Protein AF-A0A9J6RPM5-F1 (afdb_monomer)

Organism: NCBI:txid2950436

pLDDT: mean 78.83, std 13.72, range [48.12, 94.88]

Structure (mmCIF, N/CA/C/O backbone):
data_AF-A0A9J6RPM5-F1
#
_entry.id   AF-A0A9J6RPM5-F1
#
loop_
_atom_site.group_PDB
_atom_site.id
_atom_site.type_symbol
_atom_site.label_atom_id
_atom_site.label_alt_id
_atom_site.label_comp_id
_atom_site.label_asym_id
_atom_site.label_entity_id
_atom_site.label_seq_id
_atom_site.pdbx_PDB_ins_code
_atom_site.Cartn_x
_atom_site.Cartn_y
_atom_site.Cartn_z
_atom_site.occupancy
_atom_site.B_iso_or_equiv
_atom_site.auth_seq_id
_atom_site.auth_comp_id
_atom_site.auth_asym_id
_atom_site.auth_atom_id
_atom_site.pdbx_PDB_model_num
ATOM 1 N N . MET A 1 1 ? -2.554 8.277 10.434 1.00 87.81 1 MET A N 1
ATOM 2 C CA . MET A 1 1 ? -2.356 7.115 9.552 1.00 87.81 1 MET A CA 1
ATOM 3 C C . MET A 1 1 ? -0.868 6.960 9.325 1.00 87.81 1 MET A C 1
ATOM 5 O O . MET A 1 1 ? -0.225 7.967 9.064 1.00 87.81 1 MET A O 1
ATOM 9 N N . LYS A 1 2 ? -0.346 5.746 9.478 1.00 89.75 2 LYS A N 1
ATOM 10 C CA . LYS A 1 2 ? 1.023 5.375 9.130 1.00 89.75 2 LYS A CA 1
ATOM 11 C C . LYS A 1 2 ? 1.083 4.973 7.659 1.00 89.75 2 LYS A C 1
ATOM 13 O O . LYS A 1 2 ? 0.197 4.246 7.215 1.00 89.75 2 LYS A O 1
ATOM 18 N N . ILE A 1 3 ? 2.099 5.403 6.923 1.00 89.75 3 ILE A N 1
ATOM 19 C CA . ILE A 1 3 ? 2.270 5.095 5.500 1.00 89.75 3 ILE A CA 1
ATOM 20 C C . ILE A 1 3 ? 3.597 4.367 5.291 1.00 89.75 3 ILE A C 1
ATOM 22 O O . ILE A 1 3 ? 4.669 4.890 5.599 1.00 89.75 3 ILE A O 1
ATOM 26 N N . ILE A 1 4 ? 3.521 3.150 4.762 1.00 88.25 4 ILE A N 1
ATOM 27 C CA . ILE A 1 4 ? 4.669 2.295 4.462 1.00 88.25 4 ILE A CA 1
ATOM 28 C C . ILE A 1 4 ? 4.750 2.121 2.948 1.00 88.25 4 ILE A C 1
ATOM 30 O O . ILE A 1 4 ? 3.756 1.766 2.324 1.00 88.25 4 ILE A O 1
ATOM 34 N N . ARG A 1 5 ? 5.926 2.332 2.358 1.00 87.12 5 ARG A N 1
ATOM 35 C CA . ARG A 1 5 ? 6.209 1.993 0.961 1.00 87.12 5 ARG A CA 1
ATOM 36 C C . ARG A 1 5 ? 7.070 0.740 0.882 1.00 87.12 5 ARG A C 1
ATOM 38 O O . ARG A 1 5 ? 8.100 0.639 1.546 1.00 87.12 5 ARG A O 1
ATOM 45 N N . ILE A 1 6 ? 6.655 -0.174 0.024 1.00 85.12 6 ILE A N 1
ATOM 46 C CA . ILE A 1 6 ? 7.337 -1.408 -0.341 1.00 85.12 6 ILE A CA 1
ATOM 47 C C . ILE A 1 6 ? 7.668 -1.284 -1.828 1.00 85.12 6 ILE A C 1
ATOM 49 O O . ILE A 1 6 ? 6.770 -1.195 -2.663 1.00 85.12 6 ILE A O 1
ATOM 53 N N . SER A 1 7 ? 8.958 -1.229 -2.149 1.00 81.69 7 SER A N 1
ATOM 54 C CA . SER A 1 7 ? 9.427 -1.345 -3.528 1.00 81.69 7 SER A CA 1
ATOM 55 C C . SER A 1 7 ? 9.665 -2.821 -3.867 1.00 81.69 7 SER A C 1
ATOM 57 O O . SER A 1 7 ? 10.464 -3.462 -3.182 1.00 81.69 7 SER A O 1
ATOM 59 N N . GLU A 1 8 ? 8.996 -3.367 -4.889 1.00 76.19 8 GLU A N 1
ATOM 60 C CA . GLU A 1 8 ? 9.271 -4.723 -5.404 1.00 76.19 8 GLU A CA 1
ATOM 61 C C . GLU A 1 8 ? 9.691 -4.680 -6.875 1.00 76.19 8 GLU A C 1
ATOM 63 O O . GLU A 1 8 ? 8.884 -4.329 -7.728 1.00 76.19 8 GLU A O 1
ATOM 68 N N . SER A 1 9 ? 10.904 -5.104 -7.226 1.00 68.69 9 SER A N 1
ATOM 69 C CA . SER A 1 9 ? 11.236 -5.254 -8.645 1.00 68.69 9 SER A CA 1
ATOM 70 C C . SER A 1 9 ? 10.388 -6.335 -9.325 1.00 68.69 9 SER A C 1
ATOM 72 O O . SER A 1 9 ? 10.232 -7.454 -8.824 1.00 68.69 9 SER A O 1
ATOM 74 N N . HIS A 1 10 ? 9.917 -6.045 -10.542 1.00 59.50 10 HIS A N 1
ATOM 75 C CA . HIS A 1 10 ? 9.225 -7.011 -11.405 1.00 59.50 10 HIS A CA 1
ATOM 76 C C . HIS A 1 10 ? 10.070 -8.252 -11.754 1.00 59.50 10 HIS A C 1
ATOM 78 O O . HIS A 1 10 ? 9.539 -9.246 -12.254 1.00 59.50 10 HIS A O 1
ATOM 84 N N . VAL A 1 11 ? 11.385 -8.213 -11.512 1.00 51.69 11 VAL A N 1
ATOM 85 C CA . VAL A 1 11 ? 12.332 -9.277 -11.880 1.00 51.69 11 VAL A CA 1
ATOM 86 C C . VAL A 1 11 ? 12.087 -10.577 -11.093 1.00 51.69 11 VAL A C 1
ATOM 88 O O . VAL A 1 11 ? 12.459 -11.652 -11.563 1.00 51.69 11 VAL A O 1
ATOM 91 N N . LEU A 1 12 ? 11.388 -10.524 -9.952 1.00 53.34 12 LEU A N 1
ATOM 92 C CA . LEU A 1 12 ? 11.128 -11.678 -9.079 1.00 53.34 12 LEU A CA 1
ATOM 93 C C . LEU A 1 12 ? 9.632 -12.024 -8.962 1.00 53.34 12 LEU A C 1
ATOM 95 O O . LEU A 1 12 ? 9.135 -12.335 -7.883 1.00 53.34 12 LEU A O 1
ATOM 99 N N . ALA A 1 13 ? 8.903 -12.024 -10.085 1.00 51.69 13 ALA A N 1
ATOM 100 C CA . ALA A 1 13 ? 7.452 -12.265 -10.133 1.00 51.69 13 ALA A CA 1
ATOM 101 C C . ALA A 1 13 ? 6.957 -13.564 -9.447 1.00 51.69 13 ALA A C 1
ATOM 103 O O . ALA A 1 13 ? 5.776 -13.657 -9.116 1.00 51.69 13 ALA A O 1
ATOM 104 N N . ASN A 1 14 ? 7.829 -14.556 -9.224 1.00 51.47 14 ASN A N 1
ATOM 105 C CA . ASN A 1 14 ? 7.470 -15.824 -8.578 1.00 51.47 14 ASN A CA 1
ATOM 106 C C . ASN A 1 14 ? 7.598 -15.823 -7.042 1.00 51.47 14 ASN A C 1
ATOM 108 O O . ASN A 1 14 ? 6.973 -16.672 -6.419 1.00 51.47 14 ASN A O 1
ATOM 112 N N . ASP A 1 15 ? 8.327 -14.874 -6.441 1.00 59.75 15 ASP A N 1
ATOM 113 C CA . ASP A 1 15 ? 8.554 -14.772 -4.987 1.00 59.75 15 ASP A CA 1
ATOM 114 C C . ASP A 1 15 ? 8.265 -13.338 -4.509 1.00 59.75 15 ASP A C 1
ATOM 116 O O . ASP A 1 15 ? 9.118 -12.644 -3.949 1.00 59.75 15 ASP A O 1
ATOM 120 N N . ARG A 1 16 ? 7.041 -12.861 -4.774 1.00 68.25 16 ARG A N 1
ATOM 121 C CA . ARG A 1 16 ? 6.599 -11.531 -4.331 1.00 68.25 16 ARG A CA 1
ATOM 122 C C . ARG A 1 16 ? 6.600 -11.462 -2.809 1.00 68.25 16 ARG A C 1
ATOM 124 O O . ARG A 1 16 ? 5.822 -12.144 -2.136 1.00 68.25 16 ARG A O 1
ATOM 131 N N . TRP A 1 17 ? 7.456 -10.612 -2.262 1.00 73.50 17 TRP A N 1
ATOM 132 C CA . TRP A 1 17 ? 7.649 -10.515 -0.824 1.00 73.50 17 TRP A CA 1
ATOM 133 C C . TRP A 1 17 ? 6.458 -9.909 -0.094 1.00 73.50 17 TRP A C 1
ATOM 135 O O . TRP A 1 17 ? 6.254 -10.215 1.083 1.00 73.50 17 TRP A O 1
ATOM 145 N N . LEU A 1 18 ? 5.613 -9.156 -0.800 1.00 77.50 18 LEU A N 1
ATOM 146 C CA . LEU A 1 18 ? 4.300 -8.755 -0.327 1.00 77.50 18 LEU A CA 1
ATOM 147 C C . LEU A 1 18 ? 3.537 -9.942 0.267 1.00 77.50 18 LEU A C 1
ATOM 149 O O . LEU A 1 18 ? 3.032 -9.827 1.378 1.00 77.50 18 LEU A O 1
ATOM 153 N N . TYR A 1 19 ? 3.493 -11.099 -0.401 1.00 78.44 19 TYR A N 1
ATOM 154 C CA . TYR A 1 19 ? 2.744 -12.250 0.114 1.00 78.44 19 TYR A CA 1
ATOM 155 C C . TYR A 1 19 ? 3.309 -12.766 1.440 1.00 78.44 19 TYR A C 1
ATOM 157 O O . TYR A 1 19 ? 2.544 -13.056 2.355 1.00 78.44 19 TYR A O 1
ATOM 165 N N . HIS A 1 20 ? 4.630 -12.760 1.606 1.00 76.94 20 HIS A N 1
ATOM 166 C CA . HIS A 1 20 ? 5.260 -13.117 2.877 1.00 76.94 20 HIS A CA 1
ATOM 167 C C . HIS A 1 20 ? 4.993 -12.097 3.987 1.00 76.94 20 HIS A C 1
ATOM 169 O O . HIS A 1 20 ? 4.895 -12.463 5.158 1.00 76.94 20 HIS A O 1
ATOM 175 N N . VAL A 1 21 ? 4.849 -10.813 3.653 1.00 75.69 21 VAL A N 1
ATOM 176 C CA . VAL A 1 21 ? 4.393 -9.797 4.610 1.00 75.69 21 VAL A CA 1
ATOM 177 C C . VAL A 1 21 ? 2.939 -10.068 5.008 1.00 75.69 21 VAL A C 1
ATOM 179 O O . VAL A 1 21 ? 2.632 -10.096 6.199 1.00 75.69 21 VAL A O 1
ATOM 182 N N . LEU A 1 22 ? 2.068 -10.313 4.024 1.00 80.25 22 LEU A N 1
ATOM 183 C CA . LEU A 1 22 ? 0.635 -10.562 4.206 1.00 80.25 22 LEU A CA 1
ATOM 184 C C . LEU A 1 22 ? 0.340 -11.783 5.081 1.00 80.25 22 LEU A C 1
ATOM 186 O O . LEU A 1 22 ? -0.575 -11.726 5.898 1.00 80.25 22 LEU A O 1
ATOM 190 N N . GLU A 1 23 ? 1.134 -12.851 4.966 1.00 80.56 23 GLU A N 1
ATOM 191 C CA . GLU A 1 23 ? 1.026 -14.063 5.799 1.00 80.56 23 GLU A CA 1
ATOM 192 C C . GLU A 1 23 ? 1.125 -13.789 7.307 1.00 80.56 23 GLU A C 1
ATOM 194 O O . GLU A 1 23 ? 0.700 -14.607 8.120 1.00 80.56 23 GLU A O 1
ATOM 199 N N . HIS A 1 24 ? 1.682 -12.642 7.693 1.00 77.31 24 HIS A N 1
ATOM 200 C CA . HIS A 1 24 ? 1.904 -12.273 9.085 1.00 77.31 24 HIS A CA 1
ATOM 201 C C . HIS A 1 24 ? 0.966 -11.172 9.589 1.00 77.31 24 HIS A C 1
ATOM 203 O O . HIS A 1 24 ? 1.177 -10.661 10.692 1.00 77.31 24 HIS A O 1
ATOM 209 N N . LEU A 1 25 ? -0.033 -10.782 8.794 1.00 78.25 25 LEU A N 1
ATOM 210 C CA . LEU A 1 25 ? -1.029 -9.784 9.167 1.00 78.25 25 LEU A CA 1
ATOM 211 C C . LEU A 1 25 ? -2.334 -10.466 9.564 1.00 78.25 25 LEU A C 1
ATOM 213 O O . LEU A 1 25 ? -2.937 -11.166 8.757 1.00 78.25 25 LEU A O 1
ATOM 217 N N . ASP A 1 26 ? -2.808 -10.196 10.781 1.00 81.38 26 ASP A N 1
ATOM 218 C CA . ASP A 1 26 ? -4.062 -10.777 11.278 1.00 81.38 26 ASP A CA 1
ATOM 219 C C . ASP A 1 26 ? -5.279 -10.317 10.460 1.00 81.38 26 ASP A C 1
ATOM 221 O O . ASP A 1 26 ? -6.197 -11.093 10.201 1.00 81.38 26 ASP A O 1
ATOM 225 N N . THR A 1 27 ? -5.302 -9.039 10.062 1.00 87.19 27 THR A N 1
ATOM 226 C CA . THR A 1 27 ? -6.364 -8.455 9.230 1.00 87.19 27 THR A CA 1
ATOM 227 C C . THR A 1 27 ? -5.804 -7.377 8.306 1.00 87.19 27 THR A C 1
ATOM 229 O O . THR A 1 27 ? -5.053 -6.497 8.735 1.00 87.19 27 THR A O 1
ATOM 232 N N . PHE A 1 28 ? -6.180 -7.436 7.030 1.00 91.44 28 PHE A N 1
ATOM 233 C CA . PHE A 1 28 ? -5.839 -6.429 6.030 1.00 91.44 28 PHE A CA 1
ATOM 234 C C . PHE A 1 28 ? -6.869 -6.415 4.899 1.00 91.44 28 PHE A C 1
ATOM 236 O O . PHE A 1 28 ? -7.606 -7.379 4.691 1.00 91.44 28 PHE A O 1
ATOM 243 N N . THR A 1 29 ? -6.885 -5.319 4.146 1.00 93.44 29 THR A N 1
ATOM 244 C CA . THR A 1 29 ? -7.603 -5.198 2.879 1.00 93.44 29 THR A CA 1
ATOM 245 C C . THR A 1 29 ? -6.578 -4.964 1.787 1.00 93.44 29 THR A C 1
ATOM 247 O O . THR A 1 29 ? -5.776 -4.040 1.894 1.00 93.44 29 THR A O 1
ATOM 250 N N . LEU A 1 30 ? -6.595 -5.803 0.755 1.00 93.50 30 LEU A N 1
ATOM 251 C CA . LEU A 1 30 ? -5.719 -5.694 -0.408 1.00 93.50 30 LEU A CA 1
ATOM 252 C C . LEU A 1 30 ? -6.531 -5.201 -1.605 1.00 93.50 30 LEU A C 1
ATOM 254 O O . LEU A 1 30 ? -7.529 -5.826 -1.964 1.00 93.50 30 LEU A O 1
ATOM 258 N N . LEU A 1 31 ? -6.099 -4.102 -2.219 1.00 94.88 31 LEU A N 1
ATOM 259 C CA . LEU A 1 31 ? -6.698 -3.544 -3.428 1.00 94.88 31 LEU A CA 1
ATOM 260 C C . LEU A 1 31 ? -5.663 -3.542 -4.556 1.00 94.88 31 LEU A C 1
ATOM 262 O O . LEU A 1 31 ? -4.595 -2.959 -4.420 1.00 94.88 31 LEU A O 1
ATOM 266 N N . GLU A 1 32 ? -6.012 -4.185 -5.668 1.00 93.06 32 GLU A N 1
ATOM 267 C CA . GLU A 1 32 ? -5.236 -4.195 -6.912 1.00 93.06 32 GLU A CA 1
ATOM 268 C C . GLU A 1 32 ? -5.457 -2.887 -7.682 1.00 93.06 32 GLU A C 1
ATOM 270 O O . GLU A 1 32 ? -6.598 -2.564 -8.043 1.00 93.06 32 GLU A O 1
ATOM 275 N N . CYS A 1 33 ? -4.380 -2.145 -7.938 1.00 92.94 33 CYS A N 1
ATOM 276 C CA . CYS A 1 33 ? -4.429 -0.836 -8.577 1.00 92.94 33 CYS A CA 1
ATOM 277 C C . CYS A 1 33 ? -4.116 -0.862 -10.078 1.00 92.94 33 CYS A C 1
ATOM 279 O O . CYS A 1 33 ? -4.405 0.135 -10.744 1.00 92.94 33 CYS A O 1
ATOM 281 N N . ARG A 1 34 ? -3.623 -1.972 -10.647 1.00 91.62 34 ARG A N 1
ATOM 282 C CA . ARG A 1 34 ? -3.304 -2.066 -12.081 1.00 91.62 34 ARG A CA 1
ATOM 283 C C . ARG A 1 34 ? -4.478 -1.634 -12.964 1.00 91.62 34 ARG A C 1
ATOM 285 O O . ARG A 1 34 ? -5.575 -2.197 -12.896 1.00 91.62 34 ARG A O 1
ATOM 292 N N . GLY A 1 35 ? -4.242 -0.633 -1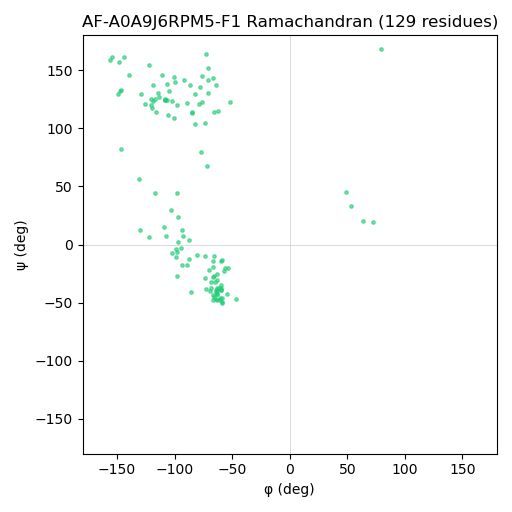3.815 1.00 93.31 35 GLY A N 1
ATOM 293 C CA . GLY A 1 35 ? -5.240 -0.085 -14.738 1.00 93.31 35 GLY A CA 1
ATOM 294 C C . GLY A 1 35 ? -6.442 0.572 -14.049 1.00 93.31 35 GLY A C 1
ATOM 295 O O . GLY A 1 35 ? -7.509 0.688 -14.649 1.00 93.31 35 GLY A O 1
ATOM 296 N N . ARG A 1 36 ? -6.322 0.958 -12.772 1.00 94.06 36 ARG A N 1
ATOM 297 C CA . ARG A 1 36 ? -7.385 1.640 -12.025 1.00 94.06 36 ARG A CA 1
ATOM 298 C C . ARG A 1 36 ? -7.137 3.138 -11.963 1.00 94.06 36 ARG A C 1
ATOM 300 O O . ARG A 1 36 ? -6.010 3.588 -11.790 1.00 94.06 36 ARG A O 1
ATOM 307 N N . ARG A 1 37 ? -8.221 3.904 -12.021 1.00 93.75 37 ARG A N 1
ATOM 308 C CA . ARG A 1 37 ? -8.227 5.339 -11.716 1.00 93.75 37 ARG A CA 1
ATOM 309 C C . ARG A 1 37 ? -8.699 5.643 -10.290 1.00 93.75 37 ARG A C 1
ATOM 311 O O . ARG A 1 37 ? -8.295 6.637 -9.704 1.00 93.75 37 ARG A O 1
ATOM 318 N N . GLU A 1 38 ? -9.529 4.767 -9.732 1.00 93.69 38 GLU A N 1
ATOM 319 C CA . GLU A 1 38 ? -10.079 4.847 -8.378 1.00 93.69 38 GLU A CA 1
ATOM 320 C C . GLU A 1 38 ? -10.202 3.444 -7.771 1.00 93.69 38 GLU A C 1
ATOM 322 O O . GLU A 1 38 ? -10.218 2.438 -8.491 1.00 93.69 38 GLU A O 1
ATOM 327 N N . VAL A 1 39 ? -10.321 3.374 -6.446 1.00 93.81 39 VAL A N 1
ATOM 328 C CA . VAL A 1 39 ? -10.504 2.118 -5.707 1.00 93.81 39 VAL A CA 1
ATOM 329 C C . VAL A 1 39 ? -11.785 2.141 -4.870 1.00 93.81 39 VAL A C 1
ATOM 331 O O . VAL A 1 39 ? -12.288 3.193 -4.479 1.00 93.81 39 VAL A O 1
ATOM 334 N N . CYS A 1 40 ? -12.357 0.972 -4.581 1.00 92.19 40 CYS A N 1
ATOM 335 C CA . CYS A 1 40 ? -13.554 0.881 -3.746 1.00 92.19 40 CYS A CA 1
ATOM 336 C C . CYS A 1 40 ? -13.166 0.864 -2.262 1.00 92.19 40 CYS A C 1
ATOM 338 O O . CYS A 1 40 ? -12.576 -0.106 -1.797 1.00 92.19 40 CYS A O 1
ATOM 340 N N . LEU A 1 41 ? -13.538 1.905 -1.513 1.00 91.62 41 LEU A N 1
ATOM 341 C CA . LEU A 1 41 ? -13.223 2.041 -0.083 1.00 91.62 41 LEU A CA 1
ATOM 342 C C . LEU A 1 41 ? -14.374 1.601 0.836 1.00 91.62 41 LEU A C 1
ATOM 344 O O . LEU A 1 41 ? -14.715 2.284 1.799 1.00 91.62 41 LEU A O 1
ATOM 348 N N . ARG A 1 42 ? -15.008 0.465 0.529 1.00 88.75 42 ARG A N 1
ATOM 349 C CA . ARG A 1 42 ? -16.058 -0.128 1.375 1.00 88.75 42 ARG A CA 1
ATOM 350 C C . ARG A 1 42 ? -15.488 -1.259 2.215 1.00 88.75 42 ARG A C 1
ATOM 352 O O . ARG A 1 42 ? -14.691 -2.038 1.709 1.00 88.75 42 ARG A O 1
ATOM 359 N N . ASP A 1 43 ? -15.924 -1.333 3.470 1.00 87.12 43 ASP A N 1
ATOM 360 C CA . ASP A 1 43 ? -15.550 -2.392 4.417 1.00 87.12 43 ASP A CA 1
ATOM 361 C C . ASP A 1 43 ? -14.026 -2.572 4.571 1.00 87.12 43 ASP A C 1
ATOM 363 O O . ASP A 1 43 ? 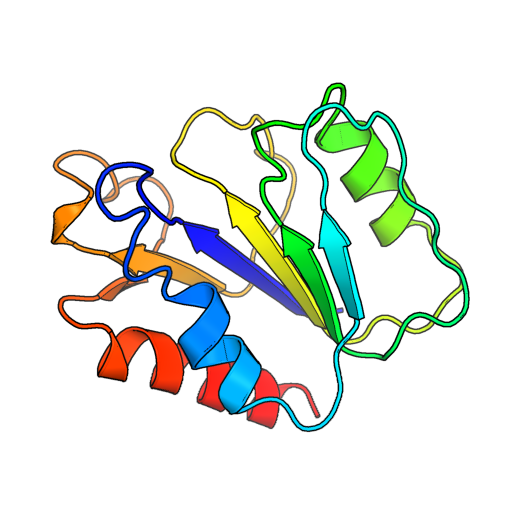-13.526 -3.672 4.796 1.00 87.12 43 ASP A O 1
ATOM 367 N N . ILE A 1 44 ? -13.284 -1.464 4.452 1.00 92.00 44 ILE A N 1
ATOM 368 C CA . ILE A 1 44 ? -11.826 -1.441 4.573 1.00 92.00 44 ILE A CA 1
ATOM 369 C C . ILE A 1 44 ? -11.425 -1.674 6.030 1.00 92.00 44 ILE A C 1
ATOM 371 O O . ILE A 1 44 ? -11.908 -1.009 6.948 1.00 92.00 44 ILE A O 1
ATOM 375 N N . THR A 1 45 ? -10.501 -2.605 6.237 1.00 90.88 45 THR A N 1
ATOM 376 C CA . THR A 1 45 ? -9.851 -2.833 7.530 1.00 90.88 45 THR A CA 1
ATOM 377 C C . THR A 1 45 ? -8.864 -1.717 7.870 1.00 90.88 45 THR A C 1
ATOM 379 O O . THR A 1 45 ? -8.364 -1.022 6.993 1.00 90.88 45 THR A O 1
ATOM 382 N N . HIS A 1 46 ? -8.461 -1.618 9.137 1.00 91.31 46 HIS A N 1
ATOM 383 C CA . HIS A 1 46 ? -7.484 -0.619 9.590 1.00 91.31 46 HIS A CA 1
ATOM 384 C C . HIS A 1 46 ? -6.124 -0.670 8.869 1.00 91.31 46 HIS A C 1
ATOM 386 O O . HIS A 1 46 ? -5.415 0.337 8.864 1.00 91.31 46 HIS A O 1
ATOM 392 N N . THR A 1 47 ? -5.765 -1.813 8.278 1.00 91.69 47 THR A N 1
ATOM 393 C CA . THR A 1 47 ? -4.597 -1.968 7.403 1.00 91.69 47 THR A CA 1
ATOM 394 C C . THR A 1 47 ? -5.067 -2.083 5.955 1.00 91.69 47 THR A C 1
ATOM 396 O O . THR A 1 47 ? -5.695 -3.077 5.590 1.00 91.69 47 THR A O 1
ATOM 399 N N . LEU A 1 48 ? -4.776 -1.073 5.138 1.00 94.19 48 LEU A N 1
ATOM 400 C CA . LEU A 1 48 ? -5.057 -1.057 3.704 1.00 94.19 48 LEU A CA 1
ATOM 401 C C . LEU A 1 48 ? -3.758 -1.229 2.923 1.00 94.19 48 LEU A C 1
ATOM 403 O O . LEU A 1 48 ? -2.749 -0.610 3.249 1.00 94.19 48 LEU A O 1
ATOM 407 N N . ILE A 1 49 ? -3.803 -2.040 1.876 1.00 93.56 49 ILE A N 1
ATOM 408 C CA . ILE A 1 49 ? -2.666 -2.346 1.020 1.00 93.56 49 ILE A CA 1
ATOM 409 C C . ILE A 1 49 ? -3.070 -2.048 -0.418 1.00 93.56 49 ILE A C 1
ATOM 411 O O . ILE A 1 49 ? -4.049 -2.605 -0.915 1.00 93.56 49 ILE A O 1
ATOM 415 N N . LEU A 1 50 ? -2.328 -1.150 -1.058 1.00 93.81 50 LEU A N 1
ATOM 416 C CA . LEU A 1 50 ? -2.472 -0.800 -2.467 1.00 93.81 50 LEU A CA 1
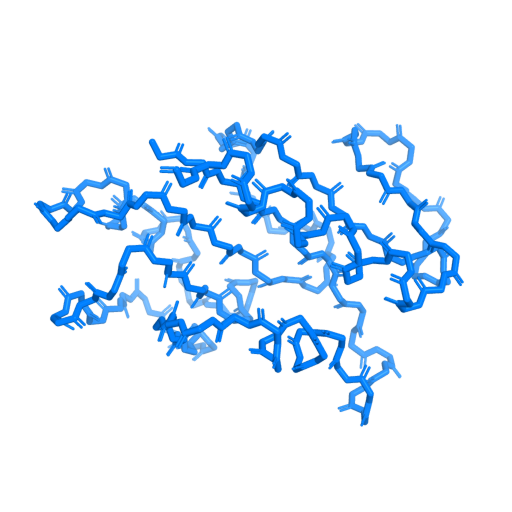ATOM 417 C C . LEU A 1 50 ? -1.382 -1.530 -3.247 1.00 93.81 50 LEU A C 1
ATOM 419 O O . LEU A 1 50 ? -0.204 -1.198 -3.099 1.00 93.81 50 LEU A O 1
ATOM 423 N N . ASP A 1 51 ? -1.779 -2.537 -4.019 1.00 91.38 51 ASP A N 1
ATOM 424 C CA . ASP A 1 51 ? -0.871 -3.349 -4.826 1.00 91.38 51 ASP A CA 1
ATOM 425 C C . ASP A 1 51 ? -0.721 -2.790 -6.243 1.00 91.38 51 ASP A C 1
ATOM 427 O O . ASP A 1 51 ? -1.709 -2.319 -6.809 1.00 91.38 51 ASP A O 1
ATOM 431 N N . HIS A 1 52 ? 0.491 -2.848 -6.805 1.00 89.44 52 HIS A N 1
ATOM 432 C CA . HIS A 1 52 ? 0.833 -2.309 -8.135 1.00 89.44 52 HIS A CA 1
ATOM 433 C C . HIS A 1 52 ? 0.351 -0.871 -8.350 1.00 89.44 52 HIS A C 1
ATOM 435 O O . HIS A 1 52 ? -0.257 -0.535 -9.371 1.00 89.44 52 HIS A O 1
ATOM 441 N N . LEU A 1 53 ? 0.558 -0.001 -7.357 1.00 89.94 53 LEU A N 1
ATOM 442 C CA . LEU A 1 53 ? 0.065 1.376 -7.428 1.00 89.94 53 LEU A CA 1
ATOM 443 C C . LEU A 1 53 ? 0.707 2.164 -8.581 1.00 89.94 53 LEU A C 1
ATOM 445 O O . LEU A 1 53 ? 0.073 3.044 -9.154 1.00 89.94 53 LEU A O 1
ATOM 449 N N . ASP A 1 54 ? 1.945 1.840 -8.930 1.00 86.12 54 ASP A N 1
ATOM 450 C CA . ASP A 1 54 ? 2.675 2.347 -10.091 1.00 86.12 54 ASP A CA 1
ATOM 451 C C . ASP A 1 54 ? 2.045 1.979 -11.437 1.00 86.12 54 ASP A C 1
ATOM 453 O O . ASP A 1 54 ? 2.212 2.715 -12.406 1.00 86.12 54 ASP A O 1
ATOM 457 N N . GLU A 1 55 ? 1.279 0.891 -11.490 1.00 89.06 55 GLU A N 1
ATOM 458 C CA . GLU A 1 55 ? 0.574 0.446 -12.693 1.00 89.06 55 GLU A CA 1
ATOM 459 C C . GLU A 1 55 ? -0.868 0.981 -12.786 1.00 89.06 55 GLU A C 1
ATOM 461 O O . GLU A 1 55 ? -1.645 0.575 -13.660 1.00 89.06 55 GLU A O 1
ATOM 466 N N . ALA A 1 56 ? -1.267 1.877 -11.882 1.00 91.44 56 ALA A N 1
ATOM 467 C CA . ALA A 1 56 ? -2.563 2.538 -11.932 1.00 91.44 56 ALA A CA 1
ATOM 468 C C . ALA A 1 56 ? -2.648 3.558 -13.079 1.00 91.44 56 ALA A C 1
ATOM 470 O O . ALA A 1 56 ? -1.665 4.194 -13.448 1.00 91.44 56 ALA A O 1
ATOM 471 N N . GLU A 1 57 ? -3.856 3.792 -13.599 1.00 92.25 57 GLU A N 1
ATOM 472 C CA . GLU A 1 57 ? -4.099 4.899 -14.537 1.00 92.25 57 GLU A CA 1
ATOM 473 C C . GLU A 1 57 ? -3.876 6.261 -13.866 1.00 92.25 57 GLU A C 1
ATOM 475 O O . GLU A 1 57 ? -3.473 7.220 -14.523 1.00 92.25 57 GLU A O 1
ATOM 480 N N . SER A 1 58 ? -4.168 6.358 -12.562 1.00 89.81 58 SER A N 1
ATOM 481 C CA . SER A 1 58 ? -3.951 7.577 -11.779 1.00 89.81 58 SER A CA 1
ATOM 482 C C . SER A 1 58 ? -3.567 7.268 -10.323 1.00 89.81 58 SER A C 1
ATOM 484 O O . SER A 1 58 ? -4.417 7.311 -9.427 1.00 89.81 58 SER A O 1
ATOM 486 N N . PRO A 1 59 ? -2.278 6.974 -10.053 1.00 89.94 59 PRO A N 1
ATOM 487 C CA . PRO A 1 59 ? -1.779 6.671 -8.708 1.00 89.94 59 PRO A CA 1
ATOM 488 C C . PRO A 1 59 ? -2.109 7.777 -7.694 1.00 89.94 59 PRO A C 1
ATOM 490 O O . PRO A 1 59 ? -2.555 7.515 -6.577 1.00 89.94 59 PRO A O 1
ATOM 493 N N . THR A 1 60 ? -1.945 9.036 -8.106 1.00 88.56 60 THR A N 1
ATOM 494 C CA . THR A 1 60 ? -2.179 10.216 -7.265 1.00 88.56 60 THR A CA 1
ATOM 495 C C . THR A 1 60 ? -3.657 10.409 -6.927 1.00 88.56 60 THR A C 1
ATOM 497 O O . THR A 1 60 ? -3.970 10.797 -5.802 1.00 88.56 60 THR A O 1
ATOM 500 N N .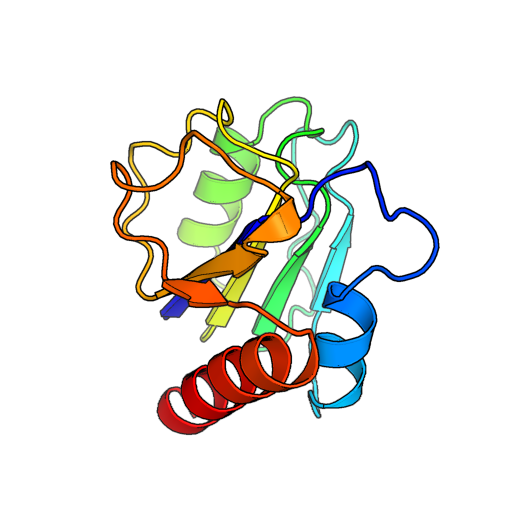 GLU A 1 61 ? -4.583 10.127 -7.853 1.00 90.94 61 GLU A N 1
ATOM 501 C CA . GLU A 1 61 ? -6.023 10.186 -7.555 1.00 90.94 61 GLU A CA 1
ATOM 502 C C . GLU A 1 61 ? -6.424 9.103 -6.546 1.00 90.94 61 GLU A C 1
ATOM 504 O O . GLU A 1 61 ? -7.107 9.423 -5.574 1.00 90.94 61 GLU A O 1
ATOM 509 N N . ILE A 1 62 ? -5.934 7.866 -6.705 1.00 93.56 62 ILE A N 1
ATOM 510 C CA . ILE A 1 62 ? -6.164 6.769 -5.747 1.00 93.56 62 ILE A CA 1
ATOM 511 C C . ILE A 1 62 ? -5.640 7.141 -4.356 1.00 93.56 62 ILE A C 1
ATOM 513 O O . ILE A 1 62 ? -6.336 6.973 -3.354 1.00 93.56 62 ILE A O 1
ATOM 517 N N . LEU A 1 63 ? -4.427 7.686 -4.277 1.00 91.19 63 LEU A N 1
ATOM 518 C CA . LEU A 1 63 ? -3.845 8.112 -3.007 1.00 91.19 63 LEU A CA 1
ATOM 519 C C . LEU A 1 63 ? -4.654 9.239 -2.371 1.00 91.19 63 LEU A C 1
ATOM 521 O O . LEU A 1 63 ? -5.012 9.140 -1.202 1.00 91.19 63 LEU A O 1
ATOM 525 N N . ASN A 1 64 ? -5.015 10.275 -3.129 1.00 90.62 64 ASN A N 1
ATOM 526 C CA . ASN A 1 64 ? -5.859 11.358 -2.625 1.00 90.62 64 ASN A CA 1
ATOM 527 C C . ASN A 1 64 ? -7.221 10.842 -2.141 1.00 90.62 64 ASN A C 1
ATOM 529 O O . ASN A 1 64 ? -7.718 11.293 -1.107 1.00 90.62 64 ASN A O 1
ATOM 533 N N . GLN A 1 65 ? -7.809 9.878 -2.850 1.00 92.62 65 GLN A N 1
ATOM 534 C CA . GLN A 1 65 ? -9.051 9.223 -2.455 1.00 92.62 65 GLN A CA 1
ATOM 535 C C . GLN A 1 65 ? -8.902 8.518 -1.100 1.00 92.62 65 GLN A C 1
ATOM 537 O O . GLN A 1 65 ? -9.733 8.714 -0.219 1.00 92.62 65 GLN A O 1
ATOM 542 N N . VAL A 1 66 ? -7.830 7.745 -0.90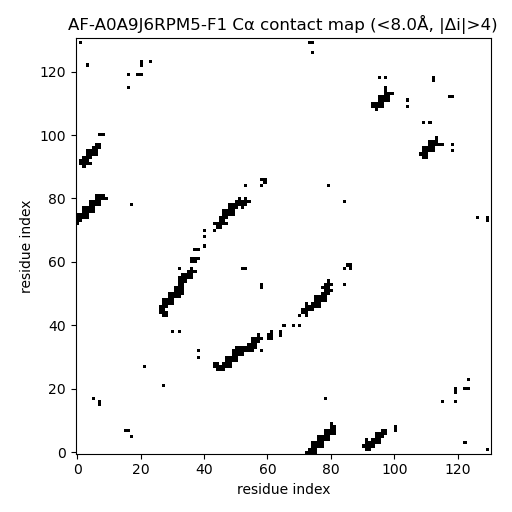6 1.00 93.25 66 VAL A N 1
ATOM 543 C CA . VAL A 1 66 ? -7.542 7.049 0.358 1.00 93.25 66 VAL A CA 1
ATOM 544 C C . VAL A 1 66 ? -7.260 8.036 1.493 1.00 93.25 66 VAL A C 1
ATOM 546 O O . VAL A 1 66 ? -7.816 7.901 2.579 1.00 93.25 66 VAL A O 1
ATOM 549 N N . MET A 1 67 ? -6.445 9.062 1.241 1.00 89.75 67 MET A N 1
ATOM 550 C CA . MET A 1 67 ? -6.078 10.078 2.234 1.00 89.75 67 MET A CA 1
ATOM 551 C C . MET A 1 67 ? -7.270 10.941 2.676 1.00 89.75 67 MET A C 1
ATOM 553 O O . MET A 1 67 ? -7.269 11.458 3.791 1.00 89.75 67 MET A O 1
ATOM 557 N N . SER A 1 68 ? -8.277 11.105 1.813 1.00 90.25 68 SER A N 1
ATOM 558 C CA . SER A 1 68 ? -9.514 11.848 2.101 1.00 90.25 68 SER A CA 1
ATOM 559 C C . SER A 1 68 ? -10.685 10.958 2.528 1.00 90.25 68 SER A C 1
ATOM 561 O O . SER A 1 68 ? -11.786 11.462 2.770 1.00 90.25 68 SER A O 1
ATOM 563 N N . ALA A 1 69 ? -10.470 9.646 2.632 1.00 89.25 69 ALA A N 1
ATOM 564 C CA . ALA A 1 69 ? -11.514 8.703 2.983 1.00 89.25 69 ALA A CA 1
ATOM 565 C C . ALA A 1 69 ? -11.999 8.918 4.423 1.00 89.25 69 ALA A C 1
ATOM 567 O O . ALA A 1 69 ? -11.226 9.200 5.336 1.00 89.25 69 ALA A O 1
ATOM 568 N N . SER A 1 70 ? -13.302 8.741 4.640 1.00 83.81 70 SER A N 1
ATOM 569 C CA . SER A 1 70 ? -13.908 8.831 5.972 1.00 83.81 70 SER A CA 1
ATOM 570 C C . SER A 1 70 ? -13.733 7.561 6.813 1.00 83.81 70 SER A C 1
ATOM 572 O O . SER A 1 70 ? -14.072 7.568 7.996 1.00 83.81 70 SER A O 1
ATOM 574 N N . CYS A 1 71 ? -13.237 6.469 6.224 1.00 84.75 71 CYS A N 1
ATOM 575 C CA . CYS A 1 71 ? -12.959 5.224 6.934 1.00 84.75 71 CYS A CA 1
ATOM 576 C C . CYS A 1 71 ? -11.673 5.327 7.769 1.00 84.75 71 CYS A C 1
ATOM 578 O O . CYS A 1 71 ? -10.698 5.955 7.360 1.00 84.75 71 CYS A O 1
ATOM 580 N N . GLU A 1 72 ? -11.652 4.675 8.934 1.00 87.38 72 GLU A N 1
ATOM 581 C CA . GLU A 1 72 ? -10.512 4.706 9.857 1.00 87.38 72 GLU A CA 1
ATOM 582 C C . GLU A 1 72 ? -9.371 3.791 9.376 1.00 87.38 72 GLU A C 1
ATOM 584 O O . GLU A 1 72 ? -9.188 2.670 9.849 1.00 87.38 72 GLU A O 1
ATOM 589 N N . ILE A 1 73 ? -8.579 4.273 8.417 1.00 91.81 73 ILE A N 1
ATOM 590 C CA . ILE A 1 73 ? -7.353 3.597 7.977 1.00 91.81 73 ILE A CA 1
ATOM 591 C C . ILE A 1 73 ? -6.214 4.014 8.912 1.00 91.81 73 ILE A C 1
ATOM 593 O O . ILE A 1 73 ? -5.790 5.174 8.949 1.00 91.81 73 ILE A O 1
ATOM 597 N N . LYS A 1 74 ? -5.702 3.058 9.690 1.00 90.69 74 LYS A N 1
ATOM 598 C CA . LYS A 1 74 ? -4.575 3.284 10.605 1.00 90.69 74 LYS A CA 1
ATOM 599 C C . LYS A 1 74 ? -3.246 3.119 9.896 1.00 90.69 74 LYS A C 1
ATOM 601 O O . LYS A 1 74 ? -2.365 3.949 10.113 1.00 90.69 74 LYS A O 1
ATOM 606 N N . THR A 1 75 ? -3.133 2.113 9.031 1.00 91.06 75 THR A N 1
ATOM 607 C CA . THR A 1 75 ? -1.934 1.861 8.234 1.00 91.06 75 THR A CA 1
ATOM 608 C C . THR A 1 75 ? -2.272 1.705 6.760 1.00 91.06 75 THR A C 1
ATOM 610 O O . THR A 1 75 ? -3.134 0.911 6.395 1.00 91.06 75 THR A O 1
ATOM 613 N N . LEU A 1 76 ? -1.549 2.441 5.926 1.00 92.38 76 LEU A N 1
ATOM 614 C CA . LEU A 1 76 ? -1.535 2.311 4.481 1.00 92.38 76 LEU A CA 1
ATOM 615 C C . LEU A 1 76 ? -0.195 1.710 4.053 1.00 92.38 76 LEU A C 1
ATOM 617 O O . LEU A 1 76 ? 0.860 2.259 4.369 1.00 92.38 76 LEU A O 1
ATOM 621 N N . VAL A 1 77 ? -0.232 0.601 3.328 1.00 90.69 77 VAL A N 1
ATOM 622 C CA . VAL A 1 77 ? 0.934 0.009 2.672 1.00 90.69 77 VAL A CA 1
ATOM 623 C C . VAL A 1 77 ? 0.795 0.234 1.172 1.00 90.69 77 VAL A C 1
ATOM 625 O O . VAL A 1 77 ? -0.217 -0.121 0.576 1.00 90.69 77 VAL A O 1
ATOM 628 N N . VAL A 1 78 ? 1.805 0.840 0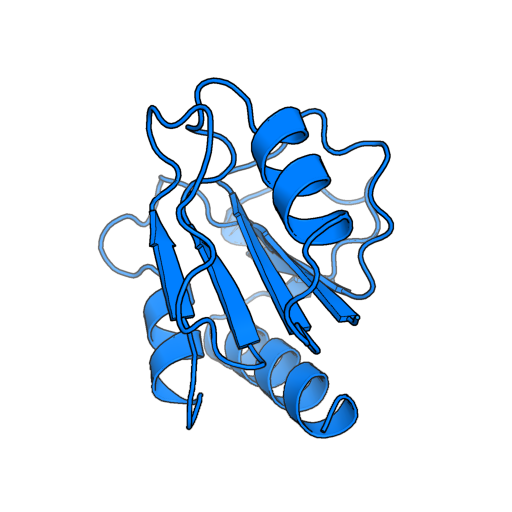.569 1.00 90.44 78 VAL A N 1
ATOM 629 C CA . VAL A 1 78 ? 1.893 1.103 -0.865 1.00 90.44 78 VAL A CA 1
ATOM 630 C C . VAL A 1 78 ? 2.941 0.179 -1.455 1.00 90.44 78 VAL A C 1
ATOM 632 O O . VAL A 1 78 ? 4.087 0.202 -1.006 1.00 90.44 78 VAL A O 1
ATOM 635 N N . VAL A 1 79 ? 2.561 -0.603 -2.458 1.00 88.56 79 VAL A N 1
ATOM 636 C CA . VAL A 1 79 ? 3.443 -1.539 -3.158 1.00 88.56 79 VAL A CA 1
ATOM 637 C C . VAL A 1 79 ? 3.614 -1.064 -4.599 1.00 88.56 79 VAL A C 1
ATOM 639 O O . VAL A 1 79 ? 2.622 -0.774 -5.269 1.00 88.56 79 VAL A O 1
ATOM 642 N N . ALA A 1 80 ? 4.863 -0.916 -5.046 1.00 84.31 80 ALA A N 1
ATOM 643 C CA . ALA A 1 80 ? 5.191 -0.391 -6.374 1.00 84.31 80 ALA A CA 1
ATOM 644 C C . ALA A 1 80 ? 6.577 -0.842 -6.869 1.00 84.31 80 ALA 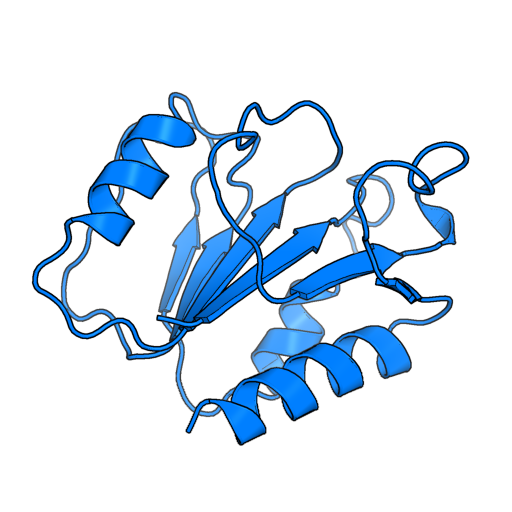A C 1
ATOM 646 O O . ALA A 1 80 ? 7.451 -1.135 -6.055 1.00 84.31 80 ALA A O 1
ATOM 647 N N . SER A 1 81 ? 6.824 -0.809 -8.180 1.00 75.19 81 SER A N 1
ATOM 648 C CA . SER A 1 81 ? 7.924 -1.552 -8.819 1.00 75.19 81 SER A CA 1
ATOM 649 C C . SER A 1 81 ? 9.178 -0.757 -9.220 1.00 75.19 81 SER A C 1
ATOM 651 O O . SER A 1 81 ? 9.898 -1.150 -10.130 1.00 75.19 81 SER A O 1
ATOM 653 N N . GLU A 1 82 ? 9.494 0.316 -8.486 1.00 66.31 82 GLU A N 1
ATOM 654 C CA . GLU A 1 82 ? 10.554 1.319 -8.763 1.00 66.31 82 GLU A CA 1
ATOM 655 C C . GLU A 1 82 ? 10.242 2.409 -9.809 1.00 66.31 82 GLU A C 1
ATOM 657 O O . GLU A 1 82 ? 9.215 2.397 -10.475 1.00 66.31 82 GLU A O 1
ATOM 662 N N . PRO A 1 83 ? 11.088 3.453 -9.897 1.00 54.28 83 PRO A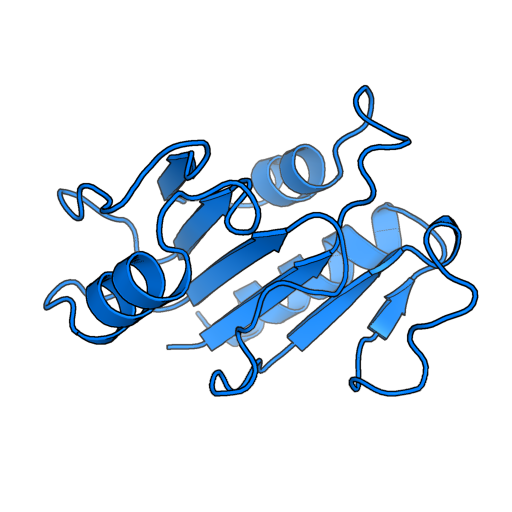 N 1
ATOM 663 C CA . PRO A 1 83 ? 11.183 4.518 -8.909 1.00 54.28 83 PRO A CA 1
ATOM 664 C C . PRO A 1 83 ? 10.390 5.763 -9.347 1.00 54.28 83 PRO A C 1
ATOM 666 O O . PRO A 1 83 ? 10.279 6.711 -8.574 1.00 54.28 83 PRO A O 1
ATOM 669 N N . GLU A 1 84 ? 9.805 5.751 -10.547 1.00 55.31 84 GLU A N 1
ATOM 670 C CA . GLU A 1 84 ? 9.222 6.921 -11.220 1.00 55.31 84 GLU A CA 1
ATOM 671 C C . GLU A 1 84 ? 7.722 7.116 -10.978 1.00 55.31 84 GLU A C 1
ATOM 673 O O . GLU A 1 84 ? 7.086 7.937 -11.638 1.00 55.31 84 GLU A O 1
ATOM 678 N N . THR A 1 85 ? 7.118 6.418 -10.016 1.00 59.47 85 THR A N 1
ATOM 679 C CA . THR A 1 85 ? 5.785 6.833 -9.571 1.00 59.47 85 THR A CA 1
ATOM 680 C C . THR A 1 85 ? 5.932 8.196 -8.900 1.00 59.47 85 THR A C 1
ATOM 682 O O . THR A 1 85 ? 6.591 8.302 -7.865 1.00 59.47 85 THR A O 1
ATOM 685 N N . ASP A 1 86 ? 5.349 9.245 -9.485 1.00 59.88 86 ASP A N 1
ATOM 686 C CA . ASP A 1 86 ? 5.353 10.608 -8.941 1.00 59.88 86 ASP A CA 1
ATOM 687 C C . ASP A 1 86 ? 4.432 10.702 -7.709 1.00 59.88 86 ASP A C 1
ATOM 689 O O . ASP A 1 86 ? 3.369 11.318 -7.702 1.00 59.88 86 ASP A O 1
ATOM 693 N N . ILE A 1 87 ? 4.844 10.018 -6.644 1.00 65.12 87 ILE A N 1
ATOM 694 C CA . ILE A 1 87 ? 4.280 10.074 -5.292 1.00 65.12 87 ILE A CA 1
ATOM 695 C C . ILE A 1 87 ? 5.100 11.027 -4.414 1.00 65.12 87 ILE A C 1
ATOM 697 O O . ILE A 1 87 ? 5.092 10.923 -3.189 1.00 65.12 87 ILE A O 1
ATOM 701 N N . SER A 1 88 ? 5.807 11.971 -5.048 1.00 58.00 88 SER A N 1
ATOM 702 C CA . SER A 1 88 ? 6.764 12.913 -4.451 1.00 58.00 88 SER A CA 1
ATOM 703 C C . SER A 1 88 ? 6.170 13.823 -3.361 1.00 58.00 88 SER A C 1
ATOM 705 O O . SER A 1 88 ? 6.913 14.435 -2.596 1.00 58.00 88 SER A O 1
ATOM 707 N N . GLY A 1 89 ? 4.841 13.879 -3.236 1.00 63.56 89 GLY A N 1
ATOM 708 C CA . GLY A 1 89 ? 4.122 14.616 -2.192 1.00 63.56 89 GLY A CA 1
ATOM 709 C C . GLY A 1 89 ? 3.728 13.803 -0.954 1.00 63.56 89 GLY A C 1
ATOM 710 O O . GLY A 1 89 ? 3.148 14.373 -0.030 1.00 63.56 89 GLY A O 1
ATOM 711 N N . ILE A 1 90 ? 3.998 12.494 -0.914 1.00 72.56 90 ILE A N 1
ATOM 712 C CA . ILE A 1 90 ? 3.599 11.631 0.206 1.00 72.56 90 ILE A CA 1
ATOM 713 C C . ILE A 1 90 ? 4.770 11.434 1.164 1.00 72.56 90 ILE A C 1
ATOM 715 O O . ILE A 1 90 ? 5.814 10.897 0.804 1.00 72.56 90 ILE A O 1
ATOM 719 N N . GLY A 1 91 ? 4.571 11.840 2.419 1.00 76.31 91 GLY A N 1
ATOM 720 C CA . GLY A 1 91 ? 5.488 11.519 3.507 1.00 76.31 91 GLY A CA 1
ATOM 721 C C . GLY A 1 91 ? 5.347 10.052 3.906 1.00 76.31 91 GLY A C 1
ATOM 722 O O . GLY A 1 91 ? 4.372 9.690 4.561 1.00 76.31 91 GLY A O 1
ATOM 723 N N . PHE A 1 92 ? 6.305 9.216 3.510 1.00 84.62 92 PHE A N 1
ATOM 724 C CA . PHE A 1 92 ? 6.388 7.827 3.963 1.00 84.62 92 PHE A CA 1
ATOM 725 C C . PHE A 1 92 ? 7.064 7.759 5.335 1.00 84.62 92 PHE A C 1
ATOM 727 O O . PHE A 1 92 ? 8.163 8.282 5.511 1.00 84.62 92 PHE A O 1
ATOM 734 N N . ASP A 1 93 ? 6.439 7.073 6.292 1.00 86.69 93 ASP A N 1
ATOM 735 C CA . ASP A 1 93 ? 7.044 6.804 7.604 1.00 86.69 93 ASP A CA 1
ATOM 736 C C . ASP A 1 93 ? 8.138 5.733 7.512 1.00 86.69 93 ASP A C 1
ATOM 738 O O . ASP A 1 93 ? 9.067 5.694 8.319 1.00 86.69 93 ASP A O 1
ATOM 742 N N . LEU A 1 94 ? 7.997 4.822 6.546 1.00 85.62 94 LEU A N 1
ATOM 743 C CA . LEU A 1 94 ? 8.964 3.778 6.248 1.00 85.62 94 LEU A CA 1
ATOM 744 C C . LEU A 1 94 ? 8.922 3.458 4.756 1.00 85.62 94 LEU A C 1
ATOM 746 O O . LEU A 1 94 ? 7.860 3.173 4.211 1.00 85.62 94 LEU A O 1
ATOM 750 N N . HIS A 1 95 ? 10.084 3.445 4.115 1.00 85.06 95 HIS A N 1
ATOM 751 C CA . HIS A 1 95 ? 10.252 2.959 2.750 1.00 85.06 95 HIS A CA 1
ATOM 752 C C . HIS A 1 95 ? 11.260 1.812 2.776 1.00 85.06 95 HIS A C 1
ATOM 754 O O . HIS A 1 95 ? 12.347 1.967 3.323 1.00 85.06 95 HIS A O 1
ATOM 760 N N . ILE A 1 96 ? 10.888 0.652 2.242 1.00 81.44 96 ILE A N 1
ATOM 761 C CA . ILE A 1 96 ? 11.726 -0.547 2.171 1.00 81.44 96 ILE A CA 1
ATOM 762 C C . ILE A 1 96 ? 11.928 -0.921 0.703 1.00 81.44 96 ILE A C 1
ATOM 764 O O . ILE A 1 96 ? 10.973 -0.909 -0.076 1.00 81.44 96 ILE A O 1
ATOM 768 N N . ALA A 1 97 ? 13.159 -1.283 0.349 1.00 78.69 97 ALA A N 1
ATOM 769 C CA . ALA A 1 97 ? 13.520 -1.797 -0.968 1.00 78.69 97 ALA A CA 1
ATOM 770 C C . ALA A 1 97 ? 14.523 -2.951 -0.836 1.00 78.69 97 ALA A C 1
ATOM 772 O O . ALA A 1 97 ? 15.364 -2.944 0.068 1.00 78.69 97 ALA A O 1
ATOM 773 N N . MET A 1 98 ? 14.458 -3.944 -1.723 1.00 71.50 98 MET A N 1
ATOM 774 C CA . MET A 1 98 ? 15.446 -5.023 -1.753 1.00 71.50 98 MET A CA 1
ATOM 775 C C . MET A 1 98 ? 16.731 -4.534 -2.424 1.00 71.50 98 MET A C 1
ATOM 777 O O . MET A 1 98 ? 16.713 -3.888 -3.463 1.00 71.50 98 MET A O 1
ATOM 781 N N . ARG A 1 99 ? 17.886 -4.852 -1.839 1.00 64.06 99 ARG A N 1
ATOM 782 C CA . ARG A 1 99 ? 19.190 -4.388 -2.338 1.00 64.06 99 ARG A CA 1
ATOM 783 C C . ARG A 1 99 ? 19.552 -4.970 -3.703 1.00 64.06 99 ARG A C 1
ATOM 785 O O . ARG A 1 99 ? 20.307 -4.350 -4.439 1.00 64.06 99 ARG A O 1
ATOM 792 N N . GLN A 1 100 ? 19.038 -6.158 -4.021 1.00 59.34 100 GLN A N 1
ATOM 793 C CA . GLN A 1 100 ? 19.228 -6.775 -5.338 1.00 59.34 100 GLN A CA 1
ATOM 794 C C . GLN A 1 100 ? 18.517 -6.000 -6.451 1.00 59.34 100 GLN A C 1
ATOM 796 O O . GLN A 1 100 ? 18.839 -6.214 -7.616 1.00 59.34 100 GLN A O 1
ATOM 801 N N . ASP A 1 101 ? 17.619 -5.083 -6.086 1.00 56.31 101 ASP A N 1
ATOM 802 C CA . ASP A 1 101 ? 16.847 -4.318 -7.046 1.00 56.31 101 ASP A CA 1
ATOM 803 C C . ASP A 1 101 ? 17.573 -3.037 -7.505 1.00 56.31 101 ASP A C 1
ATOM 805 O O . ASP A 1 101 ? 17.187 -2.510 -8.540 1.00 56.31 101 ASP A O 1
ATOM 809 N N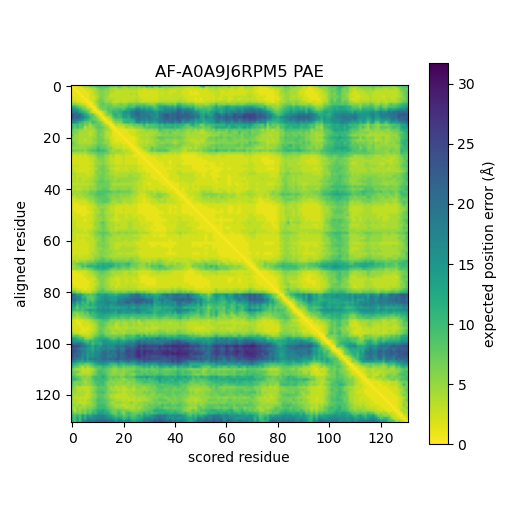 . LEU A 1 102 ? 18.677 -2.574 -6.869 1.00 55.66 102 LEU A N 1
ATOM 810 C CA . LEU A 1 102 ? 19.215 -1.224 -7.151 1.00 55.66 102 LEU A CA 1
ATOM 811 C C . LEU A 1 102 ? 20.728 -0.965 -7.071 1.00 55.66 102 LEU A C 1
ATOM 813 O O . LEU A 1 102 ? 21.358 -1.108 -6.023 1.00 55.66 102 LEU A O 1
ATOM 817 N N . ASP A 1 103 ? 21.201 -0.302 -8.134 1.00 48.12 103 ASP A N 1
ATOM 818 C CA . ASP A 1 103 ? 22.300 0.679 -8.143 1.00 48.12 103 ASP A CA 1
ATOM 819 C C . ASP A 1 103 ? 21.817 2.136 -7.852 1.00 48.12 103 ASP A C 1
ATOM 821 O O . ASP A 1 103 ? 22.619 3.066 -7.916 1.00 48.12 103 ASP A O 1
ATOM 825 N N . CYS A 1 104 ? 20.527 2.405 -7.552 1.00 49.59 104 CYS A N 1
ATOM 826 C CA . CYS A 1 104 ? 19.974 3.785 -7.578 1.00 49.59 104 CYS A CA 1
ATOM 827 C C . CYS A 1 104 ? 19.172 4.322 -6.358 1.00 49.59 104 CYS A C 1
ATOM 829 O O . CYS A 1 104 ? 18.563 5.380 -6.499 1.00 49.59 104 CYS A O 1
ATOM 831 N N . LEU A 1 105 ? 19.152 3.705 -5.162 1.00 52.66 105 LEU A N 1
ATOM 832 C CA . LEU A 1 105 ? 18.264 4.161 -4.054 1.00 52.66 105 LEU A CA 1
ATOM 833 C C . LEU A 1 105 ? 18.914 4.844 -2.835 1.00 52.66 105 LEU A C 1
ATOM 835 O O . LEU A 1 105 ? 18.234 5.066 -1.833 1.00 52.66 105 LEU A O 1
ATOM 839 N N . GLU A 1 106 ? 20.168 5.297 -2.898 1.00 48.81 106 GLU A N 1
ATOM 840 C CA . GLU A 1 106 ? 20.717 6.125 -1.800 1.00 48.81 106 GLU A CA 1
ATOM 841 C C . GLU A 1 106 ? 20.023 7.502 -1.653 1.00 48.81 106 GLU A C 1
ATOM 843 O O . GLU A 1 106 ? 20.218 8.195 -0.656 1.00 48.81 106 GLU A O 1
ATOM 848 N N . SER A 1 107 ? 19.176 7.907 -2.606 1.00 49.28 107 SER A N 1
ATOM 849 C CA . SER A 1 107 ? 18.630 9.266 -2.720 1.00 49.28 107 SER A CA 1
ATOM 850 C C . SER A 1 107 ? 17.225 9.493 -2.134 1.00 49.28 107 SER A C 1
ATOM 852 O O . SER A 1 107 ? 16.801 10.646 -2.078 1.00 49.28 107 SER A O 1
ATOM 854 N N . ILE A 1 108 ? 16.500 8.458 -1.673 1.00 55.72 108 ILE A N 1
ATOM 855 C CA . ILE A 1 108 ? 15.070 8.583 -1.272 1.00 55.72 108 ILE A CA 1
ATOM 856 C C . ILE A 1 108 ? 14.795 8.154 0.189 1.00 55.72 108 ILE A C 1
ATOM 858 O O . ILE A 1 108 ? 13.654 8.112 0.634 1.00 55.72 108 ILE A O 1
ATOM 862 N N . GLY A 1 109 ? 15.830 7.857 0.984 1.00 64.06 109 GLY A N 1
ATOM 863 C CA . GLY A 1 109 ? 15.651 7.483 2.398 1.00 64.06 109 GLY A CA 1
ATOM 864 C C . GLY A 1 109 ? 15.052 6.085 2.619 1.00 64.06 109 GLY A C 1
ATOM 865 O O . GLY A 1 109 ? 14.548 5.801 3.706 1.00 64.06 109 GLY A O 1
ATOM 866 N N . ALA A 1 110 ? 15.113 5.213 1.608 1.00 73.44 110 ALA A N 1
ATOM 867 C CA . ALA A 1 110 ? 14.691 3.823 1.718 1.00 73.44 110 ALA A CA 1
ATOM 868 C C . ALA A 1 110 ? 15.664 3.002 2.582 1.00 73.44 110 ALA A C 1
ATOM 870 O O . ALA A 1 110 ? 16.885 3.141 2.494 1.00 73.44 110 ALA A O 1
ATOM 871 N N . VAL A 1 111 ? 15.119 2.095 3.391 1.00 78.62 111 VAL A N 1
ATOM 872 C CA . VAL A 1 111 ? 15.879 1.050 4.076 1.00 78.62 111 VAL A CA 1
ATOM 873 C C . VAL A 1 111 ? 16.097 -0.095 3.092 1.00 78.62 111 VAL A C 1
ATOM 875 O O . VAL A 1 111 ? 15.183 -0.876 2.817 1.00 78.62 111 VAL A O 1
ATOM 878 N N . CYS A 1 112 ? 17.317 -0.193 2.565 1.00 75.94 112 CYS A N 1
ATOM 879 C CA . CYS A 1 112 ? 17.714 -1.290 1.689 1.00 75.94 112 CYS A CA 1
ATOM 880 C C . CYS A 1 112 ? 17.963 -2.566 2.504 1.00 75.94 112 CYS A C 1
ATOM 882 O O . CYS A 1 112 ? 18.822 -2.587 3.390 1.00 75.94 112 CYS A O 1
ATOM 884 N N . VAL A 1 113 ? 17.248 -3.644 2.187 1.00 75.56 113 VAL A N 1
ATOM 885 C CA . VAL A 1 113 ? 17.379 -4.945 2.862 1.00 75.56 113 VAL A CA 1
ATOM 886 C C . VAL A 1 113 ? 17.990 -5.996 1.941 1.00 75.56 113 VAL A C 1
ATOM 888 O O . VAL A 1 113 ? 17.804 -5.966 0.729 1.00 75.56 113 VAL A O 1
ATOM 891 N N . ASN A 1 114 ? 18.778 -6.910 2.512 1.00 71.44 114 ASN A N 1
ATOM 892 C CA . ASN A 1 114 ? 19.531 -7.909 1.739 1.00 71.44 114 ASN A CA 1
ATOM 893 C C . ASN A 1 114 ? 18.781 -9.235 1.573 1.00 71.44 114 ASN A C 1
ATOM 895 O O . ASN A 1 114 ? 19.160 -10.042 0.727 1.00 71.44 114 ASN A O 1
ATOM 899 N N . ASP A 1 115 ? 17.761 -9.473 2.396 1.00 74.31 115 ASP A N 1
ATOM 900 C CA . ASP A 1 115 ? 16.968 -10.692 2.384 1.00 74.31 115 ASP A CA 1
ATOM 901 C C . ASP A 1 115 ? 15.516 -10.424 2.797 1.00 74.31 115 ASP A C 1
ATOM 903 O O . ASP A 1 115 ? 15.188 -9.456 3.493 1.00 74.31 115 ASP A O 1
ATOM 907 N N . LEU A 1 116 ? 14.658 -11.341 2.361 1.00 71.69 116 LEU A N 1
ATOM 908 C CA . LEU A 1 116 ? 13.217 -11.329 2.565 1.00 71.69 116 LEU A CA 1
ATOM 909 C C . LEU A 1 116 ? 12.822 -11.328 4.050 1.00 71.69 116 LEU A C 1
ATOM 911 O O . LEU A 1 116 ? 11.881 -10.642 4.445 1.00 71.69 116 LEU A O 1
ATOM 915 N N . GLY A 1 117 ? 13.543 -12.081 4.884 1.00 74.31 117 GLY A N 1
ATOM 916 C CA . GLY A 1 117 ? 13.243 -12.195 6.309 1.00 74.31 117 GLY A CA 1
ATOM 917 C C . GLY A 1 117 ? 13.415 -10.861 7.032 1.00 74.31 117 GLY A C 1
ATOM 918 O O . GLY A 1 117 ? 12.571 -10.484 7.847 1.00 74.31 117 GLY A O 1
ATOM 919 N N . MET A 1 118 ? 14.464 -10.105 6.699 1.00 77.25 118 MET A N 1
ATOM 920 C CA . MET A 1 118 ? 14.656 -8.746 7.216 1.00 77.25 118 MET A CA 1
ATOM 921 C C . MET A 1 118 ? 13.545 -7.793 6.767 1.00 77.25 118 MET A C 1
ATOM 923 O O . MET A 1 118 ? 13.040 -7.031 7.592 1.00 77.25 118 MET A O 1
ATOM 927 N N . ALA A 1 119 ? 13.136 -7.857 5.498 1.00 75.25 119 ALA A N 1
ATOM 928 C CA . ALA A 1 119 ? 12.058 -7.029 4.957 1.00 75.25 119 ALA A CA 1
ATOM 929 C C . ALA A 1 119 ? 10.738 -7.259 5.715 1.00 75.25 119 ALA A C 1
ATOM 931 O O . ALA A 1 119 ? 10.118 -6.316 6.214 1.00 75.25 119 ALA A O 1
ATOM 932 N N . VAL A 1 120 ? 10.361 -8.531 5.883 1.00 76.00 120 VAL A N 1
ATOM 933 C CA . VAL A 1 120 ? 9.157 -8.948 6.614 1.00 76.00 120 VAL A CA 1
ATOM 934 C C . VAL A 1 120 ? 9.213 -8.491 8.071 1.00 76.00 120 VAL A C 1
ATOM 936 O O . VAL A 1 120 ? 8.245 -7.915 8.569 1.00 76.00 120 VAL A O 1
ATOM 939 N N . ASN A 1 121 ? 10.343 -8.684 8.755 1.00 81.31 121 ASN A N 1
ATOM 940 C CA . ASN A 1 121 ? 10.490 -8.263 10.149 1.00 81.31 121 ASN A CA 1
ATOM 941 C C . ASN A 1 121 ? 10.367 -6.743 10.315 1.00 81.31 121 ASN A C 1
ATOM 943 O O . ASN A 1 121 ? 9.692 -6.292 11.235 1.00 81.31 121 ASN A O 1
ATOM 947 N N . LEU A 1 122 ? 10.934 -5.948 9.403 1.00 80.88 122 LEU A N 1
ATOM 948 C CA . LEU A 1 122 ? 10.809 -4.488 9.451 1.00 80.88 122 LEU A CA 1
ATOM 949 C C . LEU A 1 122 ? 9.365 -4.016 9.288 1.00 80.88 122 LEU A C 1
ATOM 951 O O . LEU A 1 122 ? 8.933 -3.119 10.019 1.00 80.88 122 LEU A O 1
ATOM 955 N N . VAL A 1 123 ? 8.611 -4.611 8.358 1.00 78.06 123 VAL A N 1
ATOM 956 C CA . VAL A 1 123 ? 7.189 -4.284 8.187 1.00 78.06 123 VAL A CA 1
ATOM 957 C C . VAL A 1 123 ? 6.407 -4.684 9.436 1.00 78.06 123 VAL A C 1
ATOM 959 O O . VAL A 1 123 ? 5.663 -3.863 9.969 1.00 78.06 123 VAL A O 1
ATOM 962 N N . LYS A 1 124 ? 6.626 -5.895 9.962 1.00 77.88 124 LYS A N 1
ATOM 963 C CA . LYS A 1 124 ? 5.955 -6.386 11.177 1.00 77.88 124 LYS A CA 1
ATOM 964 C C . LYS A 1 124 ? 6.227 -5.497 12.384 1.00 77.88 124 LYS A C 1
ATOM 966 O O . LYS A 1 124 ? 5.282 -5.034 13.016 1.00 77.88 124 LYS A O 1
ATOM 971 N N . ASP A 1 125 ? 7.489 -5.186 12.660 1.00 80.00 125 ASP A N 1
ATOM 972 C CA . ASP A 1 125 ? 7.874 -4.295 13.758 1.00 80.00 125 ASP A CA 1
ATOM 973 C C . ASP A 1 125 ? 7.251 -2.906 13.596 1.00 80.00 125 ASP A C 1
ATOM 975 O O . ASP A 1 125 ? 6.872 -2.254 14.573 1.00 80.00 125 ASP A O 1
ATOM 979 N N . SER A 1 126 ? 7.119 -2.445 12.352 1.00 77.81 126 SER A N 1
ATOM 980 C CA . SER A 1 126 ? 6.435 -1.197 12.053 1.00 77.81 126 SER A CA 1
ATOM 981 C C . SER A 1 126 ? 4.934 -1.257 12.300 1.00 77.81 126 SER A C 1
ATOM 983 O O . SER A 1 126 ? 4.381 -0.274 12.796 1.00 77.81 126 SER A O 1
ATOM 985 N N . LEU A 1 127 ? 4.278 -2.358 11.959 1.00 72.19 127 LEU A N 1
ATOM 986 C CA . LEU A 1 127 ? 2.839 -2.521 12.134 1.00 72.19 127 LEU A CA 1
ATOM 987 C C . LEU A 1 127 ? 2.467 -2.711 13.606 1.00 72.19 127 LEU A C 1
ATOM 989 O O . LEU A 1 127 ? 1.515 -2.090 14.067 1.00 72.19 127 LEU A O 1
ATOM 993 N N . VAL A 1 128 ? 3.272 -3.450 14.375 1.00 68.56 128 VAL A N 1
ATOM 994 C CA . VAL A 1 128 ? 3.087 -3.619 15.829 1.00 68.56 128 VAL A CA 1
ATOM 995 C C . VAL A 1 128 ? 3.190 -2.285 16.571 1.00 68.56 128 VAL A C 1
ATOM 997 O O . VAL A 1 128 ? 2.432 -2.038 17.499 1.00 68.56 128 VAL A O 1
ATOM 1000 N N . LYS A 1 129 ? 4.093 -1.390 16.154 1.00 59.31 129 LYS A N 1
ATOM 1001 C CA . LYS A 1 129 ? 4.240 -0.054 16.764 1.00 59.31 129 LYS A CA 1
ATOM 1002 C C . LYS A 1 129 ? 3.116 0.927 16.404 1.00 59.31 129 LYS A C 1
ATOM 1004 O O . LYS A 1 129 ? 3.091 2.022 16.958 1.00 59.31 129 LYS A O 1
ATOM 1009 N N . ALA A 1 130 ? 2.257 0.582 15.446 1.00 54.44 130 ALA A N 1
ATOM 1010 C CA . ALA A 1 130 ? 1.152 1.421 14.982 1.00 54.44 130 ALA A CA 1
ATOM 1011 C C . ALA A 1 130 ? -0.221 0.991 15.537 1.00 54.44 130 ALA A C 1
ATOM 1013 O O . ALA A 1 130 ? -1.205 1.700 15.308 1.00 54.44 130 ALA A O 1
ATOM 1014 N N . ALA A 1 131 ? -0.280 -0.155 16.225 1.00 50.31 131 ALA A N 1
ATOM 1015 C CA . ALA A 1 131 ? -1.456 -0.686 16.915 1.00 50.31 131 ALA A CA 1
ATOM 1016 C C . ALA A 1 131 ? -1.578 -0.116 18.336 1.00 50.31 131 ALA A C 1
ATOM 1018 O O . ALA A 1 131 ? -2.734 0.134 18.750 1.00 50.31 131 ALA A O 1
#

Secondary structure (DSSP, 8-state):
-EEEEEE--GGGTTS-HHHHHHTT-SS-EEEE-TT-S----SS--SEEEEESGGGSS-HHHHHHHHHT-SS---EEEEEESSS----TT---SEEEEEGGG-SS-TTTT-EEESSHHHHHHHHHHHHHTT-

Solvent-accessible surface area (backbone atoms only — not comparable to full-atom values): 7731 Å² total; per-residue (Å²): 109,49,33,35,37,41,43,48,56,75,90,44,77,90,69,54,61,66,57,64,42,54,77,74,50,96,66,69,34,82,44,82,23,62,74,26,56,67,75,86,86,69,93,66,39,44,32,36,32,37,36,43,34,63,50,23,73,30,47,64,54,33,48,52,50,62,76,68,45,90,66,75,52,48,33,41,37,41,31,29,57,65,86,78,58,85,56,86,86,63,83,62,80,39,38,39,33,51,47,91,71,54,99,74,58,91,81,76,76,46,50,69,30,91,48,69,68,59,50,37,49,53,52,49,59,53,52,64,75,71,110

Mean predicted aligned error: 7.08 Å

Nearest PDB structures (foldseek):
  6qi9-assembly1_D  TM=4.545E-01  e=3.913E+00  Homo sapiens

Radius of gyration: 13.81 Å; Cα contacts (8 Å, |Δi|>4): 215; chains: 1; bounding box: 38×30×32 Å

Foldseek 3Di:
DAEEEEADAPPCVPCPLVVVLVVPDPDFAEDEQAQAPETDPPPGDLEYEYEQLVNHPHSPNHVVCVVPDPDNRLYYYYYHHDDPPPPVPDDHPAYEYEPVSDPDPPPPPHDHDPDSVVVSVVVVVVVVVSD

Sequence (131 aa):
MKIIRISESHVLANDRWLYHVLEHLDTFTLLECRGRREVCLRDITHTLILDHLDEAESPTEILNQVMSASCEIKTLVVVASEPETDISGIGFDLHIAMRQDLDCLESIGAVCVNDLGMAVNLVKDSLVKAA